Protein AF-A0A7Y0GAP0-F1 (afdb_monomer_lite)

Organism: NCBI:txid2728851

Foldseek 3Di:
DPPPPVVVVVVVVVVVVVVVLVVVLCCCVPPHPDPVSNVVSVVVVVVVVVVVVVCVVVVVVVVVPDPDDPDPPPPPADPVRHDDDPDDD

Structure (mmCIF, N/CA/C/O backbone):
data_AF-A0A7Y0GAP0-F1
#
_entry.id   AF-A0A7Y0GAP0-F1
#
loop_
_atom_site.group_PDB
_atom_site.id
_atom_site.type_symbol
_atom_site.label_atom_id
_atom_site.label_alt_id
_atom_site.label_comp_id
_atom_site.label_asym_id
_atom_site.label_entity_id
_atom_site.label_seq_id
_atom_site.pdbx_PDB_ins_code
_atom_site.Cartn_x
_atom_site.Cartn_y
_atom_site.Cartn_z
_atom_site.occupancy
_atom_site.B_iso_or_equiv
_atom_site.auth_seq_id
_atom_site.auth_comp_id
_atom_site.auth_asym_id
_atom_site.auth_atom_id
_atom_site.pdbx_PDB_model_num
ATOM 1 N N . MET A 1 1 ? -22.154 -16.616 12.729 1.00 49.41 1 MET A N 1
ATOM 2 C CA . MET A 1 1 ? -21.416 -15.533 12.042 1.00 49.41 1 MET A CA 1
ATOM 3 C C . MET A 1 1 ? -22.372 -14.798 11.119 1.00 49.41 1 MET A C 1
ATOM 5 O O . MET A 1 1 ? -22.675 -15.285 10.037 1.00 49.41 1 MET A O 1
ATOM 9 N N . THR A 1 2 ? -22.902 -13.666 11.557 1.00 60.28 2 THR A N 1
ATOM 10 C CA . THR A 1 2 ? -23.703 -12.763 10.725 1.00 60.28 2 THR A CA 1
ATOM 11 C C . THR A 1 2 ? -22.768 -12.089 9.719 1.00 60.28 2 THR A C 1
ATOM 13 O O . THR A 1 2 ? -21.958 -11.243 10.086 1.00 60.28 2 THR A O 1
ATOM 16 N N . ARG A 1 3 ? -22.810 -12.511 8.447 1.00 63.69 3 ARG A N 1
ATOM 17 C CA . ARG A 1 3 ? -22.109 -11.808 7.362 1.00 63.69 3 ARG A CA 1
ATOM 18 C C . ARG A 1 3 ? -22.759 -10.445 7.198 1.00 63.69 3 ARG A C 1
ATOM 20 O O . ARG A 1 3 ? -23.931 -10.361 6.851 1.00 63.69 3 ARG A O 1
ATOM 27 N N . ILE A 1 4 ? -21.994 -9.397 7.452 1.00 78.00 4 ILE A N 1
ATOM 28 C CA . ILE A 1 4 ? -22.425 -8.022 7.250 1.00 78.00 4 ILE A CA 1
ATOM 29 C C . ILE A 1 4 ? -22.212 -7.690 5.759 1.00 78.00 4 ILE A C 1
ATOM 31 O O . ILE A 1 4 ? -21.059 -7.601 5.331 1.00 78.00 4 ILE A O 1
ATOM 35 N N . PRO A 1 5 ? -23.271 -7.536 4.937 1.00 80.62 5 PRO A N 1
ATOM 36 C CA . PRO A 1 5 ? -23.132 -7.500 3.475 1.00 80.62 5 PRO A CA 1
ATOM 37 C C . PRO A 1 5 ? -22.305 -6.314 2.966 1.00 80.62 5 PRO A C 1
ATOM 39 O O . PRO A 1 5 ? -21.507 -6.460 2.044 1.00 80.62 5 PRO A O 1
ATOM 42 N N . HIS A 1 6 ? -22.438 -5.146 3.603 1.00 81.56 6 HIS A N 1
ATOM 43 C CA . HIS A 1 6 ? -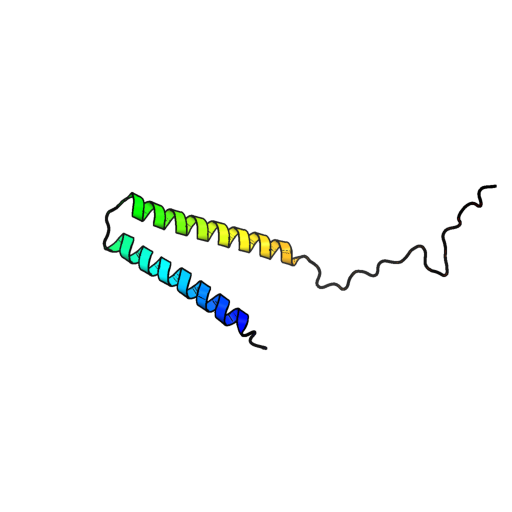21.703 -3.945 3.201 1.00 81.56 6 HIS A CA 1
ATOM 44 C C . HIS A 1 6 ? -20.188 -4.092 3.391 1.00 81.56 6 HIS A C 1
ATOM 46 O O . HIS A 1 6 ? -19.420 -3.614 2.559 1.00 81.56 6 HIS A O 1
ATOM 52 N N . LEU A 1 7 ? -19.746 -4.818 4.425 1.00 85.12 7 LEU A N 1
ATOM 53 C CA . LEU A 1 7 ? -18.323 -5.080 4.652 1.00 85.12 7 LEU A CA 1
ATOM 54 C C . LEU A 1 7 ? -17.711 -5.901 3.513 1.00 85.12 7 LEU A C 1
ATOM 56 O O . LEU A 1 7 ? -16.575 -5.651 3.125 1.00 85.12 7 LEU A O 1
ATOM 60 N N . GLN A 1 8 ? -18.459 -6.841 2.933 1.00 85.81 8 GLN A N 1
ATOM 61 C CA . GLN A 1 8 ? -17.955 -7.666 1.832 1.00 85.81 8 GLN A CA 1
ATOM 62 C C . GLN A 1 8 ? -17.731 -6.853 0.555 1.00 85.81 8 GLN A C 1
ATOM 64 O O . GLN A 1 8 ? -16.748 -7.081 -0.145 1.00 85.81 8 GLN A O 1
ATOM 69 N N . ILE A 1 9 ? -18.609 -5.886 0.276 1.00 90.56 9 ILE A N 1
ATOM 70 C CA . ILE A 1 9 ? -18.476 -4.990 -0.879 1.00 90.56 9 ILE A CA 1
ATOM 71 C C . ILE A 1 9 ? -17.236 -4.110 -0.717 1.00 90.56 9 ILE A C 1
ATOM 73 O O . ILE A 1 9 ? -16.436 -4.007 -1.645 1.00 90.56 9 ILE A O 1
ATOM 77 N N . VAL A 1 10 ? -17.044 -3.525 0.469 1.00 89.88 10 VAL A N 1
ATOM 78 C CA . VAL A 1 10 ? -15.881 -2.672 0.757 1.00 89.88 10 VAL A CA 1
ATOM 79 C C . VAL A 1 10 ? -14.587 -3.472 0.636 1.00 89.88 10 VAL A C 1
ATOM 81 O O . VAL A 1 10 ? -13.684 -3.065 -0.088 1.00 89.88 10 VAL A O 1
ATOM 84 N N . VAL A 1 11 ? -14.519 -4.647 1.266 1.00 90.56 11 VAL A N 1
ATOM 85 C CA . VAL A 1 11 ? -13.342 -5.526 1.183 1.00 90.56 11 VAL A CA 1
ATOM 86 C C . VAL A 1 11 ? -13.074 -5.953 -0.262 1.00 90.56 11 VAL A C 1
ATOM 88 O O . VAL A 1 11 ? -11.926 -5.932 -0.701 1.00 90.56 11 VAL A O 1
ATOM 91 N N . GLY A 1 12 ? -14.117 -6.292 -1.024 1.00 92.88 12 GLY A N 1
ATOM 92 C CA . GLY A 1 12 ? -13.996 -6.647 -2.437 1.00 92.88 12 GLY A CA 1
ATOM 93 C C . GLY A 1 12 ? -13.445 -5.504 -3.291 1.00 92.88 12 GLY A C 1
ATOM 94 O O . GLY A 1 12 ? -12.518 -5.718 -4.071 1.00 92.88 12 GLY A O 1
ATOM 95 N N . ALA A 1 13 ? -13.954 -4.284 -3.108 1.00 93.56 13 ALA A N 1
ATOM 96 C CA . ALA A 1 13 ? -13.470 -3.098 -3.812 1.00 93.56 13 ALA A CA 1
ATOM 97 C C . ALA A 1 13 ? -12.008 -2.777 -3.455 1.00 93.56 13 ALA A C 1
ATOM 99 O O . ALA A 1 13 ? -11.203 -2.501 -4.346 1.00 93.56 13 ALA A O 1
ATOM 100 N N . SER A 1 14 ? -11.636 -2.879 -2.174 1.00 92.06 14 SER A N 1
ATOM 101 C CA . SER A 1 14 ? -10.252 -2.702 -1.721 1.00 92.06 14 SER A CA 1
ATOM 102 C C . SER A 1 14 ? -9.309 -3.737 -2.336 1.00 92.06 14 SER A C 1
ATOM 104 O O . SER A 1 14 ? -8.234 -3.374 -2.809 1.00 92.06 14 SER A O 1
ATOM 106 N N . LEU A 1 15 ? -9.711 -5.010 -2.387 1.00 94.75 15 LEU A N 1
ATOM 107 C CA . LEU A 1 15 ? -8.920 -6.066 -3.024 1.00 94.75 15 LEU A CA 1
ATOM 108 C C . LEU A 1 15 ? -8.7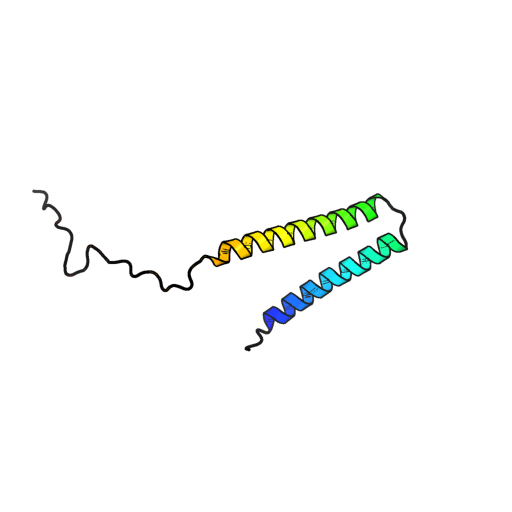21 -5.804 -4.518 1.00 94.75 15 LEU A C 1
ATOM 110 O O . LEU A 1 15 ? -7.600 -5.916 -5.008 1.00 94.75 15 LEU A O 1
ATOM 114 N N . LEU A 1 16 ? -9.778 -5.412 -5.233 1.00 96.19 16 LEU A N 1
ATOM 115 C CA . LEU A 1 16 ? -9.702 -5.064 -6.654 1.00 96.19 16 LEU A CA 1
ATOM 116 C C . LEU A 1 16 ? -8.735 -3.906 -6.913 1.00 96.19 16 LEU A C 1
ATOM 118 O O . LEU A 1 16 ? -7.930 -3.984 -7.838 1.00 96.19 16 LEU A O 1
ATOM 122 N N . ALA A 1 17 ? -8.769 -2.865 -6.079 1.00 93.31 17 ALA A N 1
ATOM 123 C CA . ALA A 1 17 ? -7.857 -1.731 -6.197 1.00 93.31 17 ALA A CA 1
ATOM 124 C C . ALA A 1 17 ? -6.389 -2.149 -5.996 1.00 93.31 17 ALA A C 1
ATOM 126 O O . ALA A 1 17 ? -5.527 -1.789 -6.800 1.00 93.31 17 ALA A O 1
ATOM 127 N N . VAL A 1 18 ? -6.103 -2.957 -4.967 1.00 93.56 18 VAL A N 1
ATOM 128 C CA . VAL A 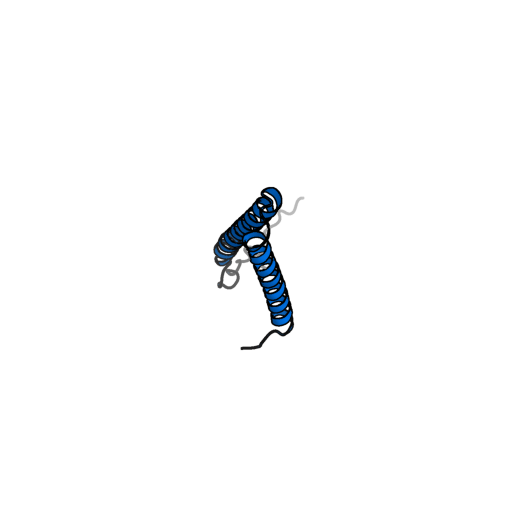1 18 ? -4.743 -3.447 -4.685 1.00 93.56 18 VAL A CA 1
ATOM 129 C C . VAL A 1 18 ? -4.244 -4.364 -5.803 1.00 93.56 18 VAL A C 1
ATOM 131 O O . VAL A 1 18 ? -3.113 -4.209 -6.261 1.00 93.56 18 VAL A O 1
ATOM 134 N N . LEU A 1 19 ? -5.080 -5.286 -6.287 1.00 96.06 19 LEU A N 1
ATOM 135 C CA . LEU A 1 19 ? -4.720 -6.197 -7.377 1.00 96.06 19 LEU A CA 1
ATOM 136 C C . LEU A 1 19 ? -4.522 -5.463 -8.705 1.00 96.06 19 LEU A C 1
ATOM 138 O O . LEU A 1 19 ? -3.581 -5.773 -9.433 1.00 96.06 19 LEU A O 1
ATOM 142 N N . GLY A 1 20 ? -5.360 -4.470 -9.009 1.00 95.94 20 GLY A N 1
ATOM 143 C CA . GLY A 1 20 ? -5.199 -3.628 -10.192 1.00 95.94 20 GLY A CA 1
ATOM 144 C C . GLY A 1 20 ? -3.866 -2.882 -10.171 1.00 95.94 20 GLY A C 1
ATOM 145 O O . GLY A 1 20 ? -3.122 -2.908 -11.152 1.00 95.94 20 GLY A O 1
ATOM 146 N N . TYR A 1 21 ? -3.512 -2.297 -9.024 1.00 94.69 21 TYR A N 1
ATOM 147 C CA . TYR A 1 21 ? -2.229 -1.617 -8.862 1.00 94.69 21 TYR A CA 1
ATOM 148 C C . TYR A 1 21 ? -1.035 -2.579 -8.901 1.00 94.69 21 TYR A C 1
ATOM 150 O O . TYR A 1 21 ? 0.018 -2.256 -9.455 1.00 94.69 21 TYR A O 1
ATOM 158 N N . PHE A 1 22 ? -1.193 -3.791 -8.371 1.00 94.56 22 PHE A N 1
ATOM 159 C CA . PHE A 1 22 ? -0.188 -4.843 -8.482 1.00 94.56 22 PHE A CA 1
ATOM 160 C C . PHE A 1 22 ? 0.046 -5.258 -9.940 1.00 94.56 22 PHE A C 1
ATOM 162 O O . PHE A 1 22 ? 1.192 -5.303 -10.382 1.00 94.56 22 PHE A O 1
ATOM 169 N N . GLY A 1 23 ? -1.017 -5.477 -10.717 1.00 94.81 23 GLY A N 1
ATOM 170 C CA . GLY A 1 23 ? -0.915 -5.761 -12.151 1.00 94.81 23 GLY A CA 1
ATOM 171 C C . G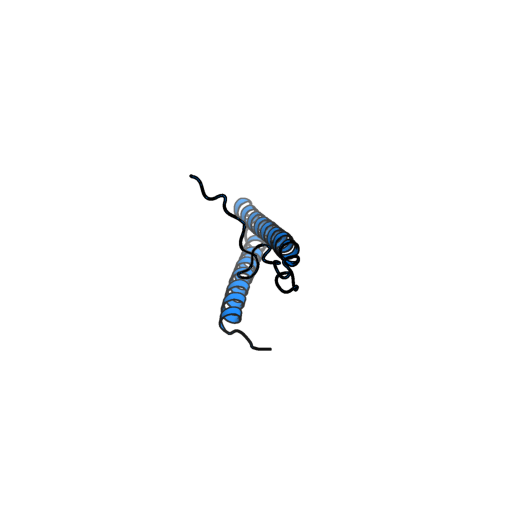LY A 1 23 ? -0.221 -4.635 -12.920 1.00 94.81 23 GLY A C 1
ATOM 172 O O . GLY A 1 23 ? 0.685 -4.897 -13.712 1.00 94.81 23 GLY A O 1
ATOM 173 N N . PHE A 1 24 ? -0.573 -3.380 -12.623 1.00 93.94 24 PHE A N 1
ATOM 174 C CA . PHE A 1 24 ? 0.122 -2.212 -13.165 1.00 93.94 24 PHE A CA 1
ATOM 175 C C . PHE A 1 24 ? 1.612 -2.224 -12.801 1.00 93.94 24 PHE A C 1
ATOM 177 O O . PHE A 1 24 ? 2.455 -2.063 -13.677 1.00 93.94 24 PHE A O 1
ATOM 184 N N . SER A 1 25 ? 1.952 -2.513 -11.543 1.00 93.06 25 SER A N 1
ATOM 185 C CA . SER A 1 25 ? 3.342 -2.601 -11.080 1.00 93.06 25 SER A CA 1
ATOM 186 C C . SER A 1 25 ? 4.145 -3.642 -11.870 1.00 93.06 25 SER A C 1
ATOM 188 O O . SER A 1 25 ? 5.252 -3.354 -12.320 1.00 93.06 25 SER A O 1
ATOM 190 N N . VAL A 1 26 ? 3.582 -4.835 -12.095 1.00 94.94 26 VAL A N 1
ATOM 191 C CA . VAL A 1 26 ? 4.224 -5.894 -12.896 1.00 94.94 26 VAL A CA 1
ATOM 192 C C . VAL A 1 26 ? 4.455 -5.434 -14.333 1.00 94.94 26 VAL A C 1
ATOM 194 O O . VAL A 1 26 ? 5.539 -5.648 -14.876 1.00 94.94 26 VAL A O 1
ATOM 197 N N . TRP A 1 27 ? 3.473 -4.768 -14.942 1.00 94.81 27 TRP A N 1
ATOM 198 C CA . TRP A 1 27 ? 3.614 -4.235 -16.295 1.00 94.81 27 TRP A CA 1
ATOM 199 C C . TRP A 1 27 ? 4.732 -3.188 -16.389 1.00 94.81 27 TRP A C 1
ATOM 201 O O . TRP A 1 27 ? 5.576 -3.274 -17.281 1.00 94.81 27 TRP A O 1
ATOM 211 N N . VAL A 1 28 ? 4.797 -2.258 -15.431 1.00 94.00 28 VAL A N 1
ATOM 212 C CA . VAL A 1 28 ? 5.842 -1.226 -15.368 1.00 94.00 28 VAL A CA 1
ATOM 213 C C . VAL A 1 28 ? 7.234 -1.855 -15.295 1.00 94.00 28 VAL A C 1
ATOM 215 O O . VAL A 1 28 ? 8.111 -1.510 -16.080 1.00 94.00 28 VAL A O 1
ATOM 218 N N . PHE A 1 29 ? 7.453 -2.822 -14.405 1.00 92.44 29 PHE A N 1
ATOM 219 C CA . PHE A 1 29 ? 8.772 -3.447 -14.270 1.00 92.44 29 PHE A CA 1
ATOM 220 C C . PHE A 1 29 ? 9.123 -4.411 -15.410 1.00 92.44 29 PHE A C 1
ATOM 222 O O . PHE A 1 29 ? 10.301 -4.540 -15.741 1.00 92.44 29 PHE A O 1
ATOM 229 N N . GLY A 1 30 ? 8.131 -5.065 -16.018 1.00 93.19 30 GLY A N 1
ATOM 230 C CA . GLY A 1 30 ? 8.339 -6.025 -17.102 1.00 93.19 30 GLY A CA 1
ATOM 231 C C . GLY A 1 30 ? 8.549 -5.390 -18.478 1.00 93.19 30 GLY A C 1
ATOM 232 O O . GLY A 1 30 ? 9.357 -5.893 -19.255 1.00 93.19 30 GLY A O 1
ATOM 233 N N . TRP A 1 31 ? 7.851 -4.291 -18.783 1.00 92.44 31 TRP A N 1
ATOM 234 C CA . TRP A 1 31 ? 7.795 -3.724 -20.139 1.00 92.44 31 TRP A CA 1
ATOM 235 C C . TRP A 1 31 ? 8.290 -2.286 -20.273 1.00 92.44 31 TRP A C 1
ATOM 237 O O . TRP A 1 31 ? 8.513 -1.843 -21.399 1.00 92.44 31 TRP A O 1
ATOM 247 N N . THR A 1 32 ? 8.492 -1.545 -19.181 1.00 90.06 32 THR A N 1
ATOM 248 C CA . THR A 1 32 ? 8.977 -0.158 -19.252 1.00 90.06 32 THR A CA 1
ATOM 249 C C . THR A 1 32 ? 10.353 -0.049 -18.613 1.00 90.06 32 THR A C 1
ATOM 251 O O . THR A 1 32 ? 10.635 -0.710 -17.618 1.00 90.06 32 THR A O 1
ATOM 254 N N . ALA A 1 33 ? 11.232 0.779 -19.181 1.00 89.44 33 ALA A N 1
ATOM 255 C CA . ALA A 1 33 ? 12.542 1.110 -18.608 1.00 89.44 33 ALA A CA 1
ATOM 256 C C . ALA A 1 33 ? 12.573 2.522 -17.995 1.00 89.44 33 ALA A C 1
ATOM 258 O O . ALA A 1 33 ? 13.639 3.024 -17.646 1.00 89.44 33 ALA A O 1
ATOM 259 N N . ASP A 1 34 ? 11.408 3.161 -17.875 1.00 90.56 34 ASP A N 1
ATOM 260 C CA . ASP A 1 34 ? 11.290 4.519 -17.361 1.00 90.56 34 ASP A CA 1
ATOM 261 C C . ASP A 1 34 ? 11.593 4.547 -15.856 1.00 90.56 34 ASP A C 1
ATOM 263 O O . ASP A 1 34 ? 10.899 3.933 -15.038 1.00 90.56 34 ASP A O 1
ATOM 267 N N . ALA A 1 35 ? 12.666 5.252 -15.497 1.00 90.88 35 ALA A N 1
ATOM 268 C CA . ALA A 1 35 ? 13.129 5.366 -14.123 1.00 90.88 35 ALA A CA 1
ATOM 269 C C . ALA A 1 35 ? 12.154 6.151 -13.235 1.00 90.88 35 ALA A C 1
ATOM 271 O O . ALA A 1 35 ? 12.005 5.802 -12.063 1.00 90.88 35 ALA A O 1
ATOM 272 N N . ALA A 1 36 ? 11.473 7.167 -13.775 1.00 92.31 36 ALA A N 1
ATOM 273 C CA . ALA A 1 36 ? 10.494 7.944 -13.021 1.00 92.31 36 ALA A CA 1
ATOM 274 C C . ALA A 1 36 ? 9.280 7.073 -12.688 1.00 92.31 36 ALA A C 1
ATOM 276 O O . ALA A 1 36 ? 8.894 6.960 -11.527 1.00 92.31 36 ALA A O 1
ATOM 277 N N . LEU A 1 37 ? 8.761 6.355 -13.686 1.00 91.88 37 LEU A N 1
ATOM 278 C CA . LEU A 1 37 ? 7.577 5.510 -13.530 1.00 91.88 37 LEU A CA 1
ATOM 279 C C . LEU A 1 37 ? 7.819 4.337 -12.563 1.00 91.88 37 LEU A C 1
ATOM 281 O O . LEU A 1 37 ? 6.976 4.019 -11.726 1.00 91.88 37 LEU A O 1
ATOM 285 N N . ARG A 1 38 ? 8.998 3.709 -12.630 1.00 92.25 38 ARG A N 1
ATOM 286 C CA . ARG A 1 38 ? 9.414 2.671 -11.670 1.00 92.25 38 ARG A CA 1
ATOM 287 C C . ARG A 1 38 ? 9.602 3.241 -10.263 1.00 92.25 38 ARG A C 1
ATOM 289 O O . ARG A 1 38 ? 9.227 2.588 -9.290 1.00 92.25 38 ARG A O 1
ATOM 296 N N . GLY A 1 39 ? 10.173 4.443 -10.160 1.00 92.06 39 GLY A N 1
ATOM 297 C CA . GLY A 1 39 ? 10.344 5.165 -8.901 1.00 92.06 39 GLY A CA 1
ATOM 298 C C . GLY A 1 39 ? 9.010 5.462 -8.220 1.00 92.06 39 GLY A C 1
ATOM 299 O O . GLY A 1 39 ? 8.859 5.161 -7.035 1.00 92.06 39 GLY A O 1
ATOM 300 N N . ASP A 1 40 ? 8.028 5.948 -8.979 1.00 93.81 40 ASP A N 1
ATOM 301 C CA . ASP A 1 40 ? 6.667 6.191 -8.495 1.00 93.81 40 ASP A CA 1
ATOM 302 C C . ASP A 1 40 ? 6.029 4.909 -7.962 1.00 93.81 40 ASP A C 1
ATOM 304 O O . ASP A 1 40 ? 5.526 4.896 -6.837 1.00 93.81 40 ASP A O 1
ATOM 308 N N . VAL A 1 41 ? 6.131 3.796 -8.701 1.00 94.50 41 VAL A N 1
ATOM 309 C CA . VAL A 1 41 ? 5.578 2.508 -8.257 1.00 94.50 41 VAL A CA 1
ATOM 310 C C . VAL A 1 41 ? 6.157 2.083 -6.905 1.00 94.50 41 VAL A C 1
ATOM 312 O O . VAL A 1 41 ? 5.404 1.733 -5.992 1.00 94.50 41 VAL A O 1
ATOM 315 N N . VAL A 1 42 ? 7.481 2.152 -6.742 1.00 94.19 42 VAL A N 1
ATOM 316 C CA . VAL A 1 42 ? 8.159 1.820 -5.475 1.00 94.19 42 VAL A CA 1
ATOM 317 C C . VAL A 1 42 ? 7.745 2.776 -4.359 1.00 94.19 42 VAL A C 1
ATOM 319 O O . VAL A 1 42 ? 7.472 2.337 -3.238 1.00 94.19 42 VAL A O 1
ATOM 322 N N . GLY A 1 43 ? 7.662 4.073 -4.658 1.00 94.94 43 GLY A N 1
ATOM 323 C CA . GLY A 1 43 ? 7.209 5.099 -3.724 1.00 94.94 43 GLY A CA 1
ATOM 324 C C . GLY A 1 43 ? 5.807 4.810 -3.193 1.00 94.94 43 GLY A C 1
ATOM 325 O O . GLY A 1 43 ? 5.588 4.829 -1.981 1.00 94.94 43 GLY A O 1
ATOM 326 N N . THR A 1 44 ? 4.870 4.450 -4.068 1.00 94.38 44 THR A N 1
ATOM 327 C CA . THR A 1 44 ? 3.503 4.094 -3.676 1.00 94.38 44 THR A CA 1
ATOM 328 C C . THR A 1 44 ? 3.467 2.868 -2.767 1.00 94.38 44 THR A C 1
ATOM 330 O O . THR A 1 44 ? 2.811 2.914 -1.725 1.00 94.38 44 THR A O 1
ATOM 333 N N . TRP A 1 45 ? 4.202 1.796 -3.086 1.00 94.25 45 TRP A N 1
ATOM 334 C CA . TRP A 1 45 ? 4.265 0.602 -2.227 1.00 94.25 45 TRP A CA 1
ATOM 335 C C . TRP A 1 45 ? 4.853 0.903 -0.846 1.00 94.25 45 TRP A C 1
ATOM 337 O O . TRP A 1 45 ? 4.348 0.411 0.165 1.00 94.25 45 TRP A O 1
ATOM 347 N N . LYS A 1 46 ? 5.868 1.771 -0.777 1.00 95.69 46 LYS A N 1
ATOM 348 C CA . LYS A 1 46 ? 6.424 2.251 0.494 1.00 95.69 46 LYS A CA 1
ATOM 349 C C . LYS A 1 46 ? 5.383 3.024 1.315 1.00 95.69 46 LYS A C 1
ATOM 351 O O . LYS A 1 46 ? 5.280 2.807 2.525 1.00 95.69 46 LYS A O 1
ATOM 356 N N . SER A 1 47 ? 4.586 3.884 0.683 1.00 94.56 47 SER A N 1
ATOM 357 C CA . SER A 1 47 ? 3.493 4.604 1.354 1.00 94.56 47 SER A CA 1
ATOM 358 C C . SER A 1 47 ? 2.414 3.651 1.876 1.00 94.56 47 SER A C 1
ATOM 360 O O . SER A 1 47 ? 2.002 3.782 3.028 1.00 94.56 47 SER A O 1
ATOM 362 N N . PHE A 1 48 ? 2.018 2.639 1.093 1.00 92.69 48 PHE A N 1
ATOM 363 C CA . PHE A 1 48 ? 1.096 1.589 1.547 1.00 92.69 48 PHE A CA 1
ATOM 364 C C . PHE A 1 48 ? 1.628 0.840 2.771 1.00 92.69 48 PHE A C 1
ATOM 366 O O . PHE A 1 48 ? 0.893 0.662 3.740 1.00 92.69 48 PHE A O 1
ATOM 373 N N . ALA A 1 49 ? 2.903 0.443 2.759 1.00 93.19 49 ALA A N 1
ATOM 374 C CA . ALA A 1 49 ? 3.526 -0.236 3.893 1.00 93.19 49 ALA A CA 1
ATOM 375 C C . ALA A 1 49 ? 3.534 0.650 5.148 1.00 93.19 49 ALA A C 1
ATOM 377 O O . ALA A 1 49 ? 3.204 0.187 6.237 1.00 93.19 49 ALA A O 1
ATOM 378 N N . THR A 1 50 ? 3.847 1.938 4.987 1.00 96.25 50 THR A N 1
ATOM 379 C CA . THR A 1 50 ? 3.858 2.907 6.093 1.00 96.25 50 THR A CA 1
ATOM 380 C C . THR A 1 50 ? 2.461 3.081 6.690 1.00 96.25 50 THR A C 1
ATOM 382 O O . THR A 1 50 ? 2.306 3.056 7.910 1.00 96.25 50 THR A O 1
ATOM 385 N N . LEU A 1 51 ? 1.432 3.196 5.845 1.00 92.31 51 LEU A N 1
ATOM 386 C CA . LEU A 1 51 ? 0.039 3.289 6.285 1.00 92.31 51 LEU A CA 1
ATOM 387 C C . LEU A 1 51 ? -0.434 2.008 6.974 1.00 92.31 51 LEU A C 1
ATOM 389 O O . LEU A 1 51 ? -1.057 2.087 8.028 1.00 92.31 51 LEU A O 1
ATOM 393 N N . ALA A 1 52 ? -0.114 0.837 6.422 1.00 91.06 52 ALA A N 1
ATOM 394 C CA . ALA A 1 52 ? -0.466 -0.445 7.024 1.00 91.06 52 ALA A CA 1
ATOM 395 C C . ALA A 1 52 ? 0.202 -0.621 8.395 1.00 91.06 52 ALA A C 1
ATOM 397 O O . ALA A 1 52 ? -0.447 -1.047 9.349 1.00 91.06 52 ALA A O 1
ATOM 398 N N . PHE A 1 53 ? 1.473 -0.232 8.516 1.00 93.31 53 PHE A N 1
ATOM 399 C CA . PHE A 1 53 ? 2.198 -0.274 9.781 1.00 93.31 53 PHE A CA 1
ATOM 400 C C . PHE A 1 53 ? 1.623 0.716 10.802 1.00 93.31 53 PHE A C 1
ATOM 402 O O . PHE A 1 53 ? 1.403 0.356 11.956 1.00 93.31 53 PHE A O 1
ATOM 409 N N . GLY A 1 54 ? 1.300 1.940 10.374 1.00 92.81 54 GLY A N 1
ATOM 410 C CA . GLY A 1 54 ? 0.629 2.936 11.212 1.00 92.81 54 GLY A CA 1
ATOM 411 C C . GLY A 1 54 ? -0.752 2.475 11.683 1.00 92.81 54 GLY A C 1
ATOM 412 O O . GLY A 1 54 ? -1.074 2.605 12.863 1.00 92.81 54 GLY A O 1
ATOM 413 N N . PHE A 1 55 ? -1.542 1.867 10.795 1.00 89.38 55 PHE A N 1
ATOM 414 C CA . PHE A 1 55 ? -2.828 1.264 11.141 1.00 89.38 55 PHE A CA 1
ATOM 415 C C . PHE A 1 55 ? -2.666 0.121 12.146 1.00 89.38 55 PHE A C 1
ATOM 417 O O . PHE A 1 55 ? -3.419 0.048 13.117 1.00 89.38 55 PHE A O 1
ATOM 424 N N . TRP A 1 56 ? -1.677 -0.755 11.959 1.00 88.12 56 TRP A N 1
ATOM 425 C CA . TRP A 1 56 ? -1.392 -1.840 12.897 1.00 88.12 56 TRP A CA 1
ATOM 426 C C . TRP A 1 56 ? -1.014 -1.307 14.284 1.00 88.12 56 TRP A C 1
ATOM 428 O O . TRP A 1 56 ? -1.581 -1.752 15.282 1.00 88.12 56 TRP A O 1
ATOM 438 N N . LEU A 1 57 ? -0.138 -0.301 14.359 1.00 88.31 57 LEU A N 1
ATOM 439 C CA . LEU A 1 57 ? 0.223 0.352 15.621 1.00 88.31 57 LEU A CA 1
ATOM 440 C C . LEU A 1 57 ? -0.981 1.031 16.292 1.00 88.31 57 LEU A C 1
ATOM 442 O O . LEU A 1 57 ? -1.199 0.849 17.489 1.00 88.31 57 LEU A O 1
ATOM 446 N N . GLY A 1 58 ? -1.775 1.792 15.534 1.00 85.62 58 GLY A N 1
ATOM 447 C CA . GLY A 1 58 ? -2.940 2.516 16.052 1.00 85.62 58 GLY A CA 1
ATOM 448 C C . GLY A 1 58 ? -4.079 1.598 16.502 1.00 85.62 58 GLY A C 1
ATOM 449 O O . GLY A 1 58 ? -4.670 1.807 17.557 1.00 85.62 58 GLY A O 1
ATOM 450 N N . SER A 1 59 ? -4.371 0.544 15.740 1.00 83.69 59 SER A N 1
ATOM 451 C CA . SER A 1 59 ? -5.382 -0.449 16.129 1.00 83.69 59 SER A CA 1
ATOM 452 C C . SER A 1 59 ? -4.937 -1.272 17.341 1.00 83.69 59 SER A C 1
ATOM 454 O O . SER A 1 59 ? -5.751 -1.551 18.221 1.00 83.69 59 SER A O 1
ATOM 456 N N . SER A 1 60 ? -3.641 -1.583 17.448 1.00 77.88 60 SER A N 1
ATOM 457 C CA . SER A 1 60 ? -3.079 -2.290 18.605 1.00 77.88 60 SER A CA 1
ATOM 458 C C . SER A 1 60 ? -3.098 -1.447 19.886 1.00 77.88 60 SER A C 1
ATOM 460 O O . SER A 1 60 ? -3.292 -1.996 20.970 1.00 77.88 60 SER A O 1
ATOM 462 N N . SER A 1 61 ? -2.935 -0.122 19.795 1.00 71.19 61 SER A N 1
ATOM 463 C CA . SER A 1 61 ? -3.009 0.772 20.962 1.00 71.19 61 SER A CA 1
ATOM 464 C C . SER A 1 61 ? -4.448 1.050 21.416 1.00 71.19 61 SER A C 1
ATOM 466 O O . SER A 1 61 ? -4.691 1.197 22.615 1.00 71.19 61 SER A O 1
ATOM 468 N N . ALA A 1 62 ? -5.419 1.039 20.496 1.00 60.94 62 ALA A N 1
ATOM 469 C CA . ALA A 1 62 ? -6.843 1.194 20.807 1.00 60.94 62 ALA A CA 1
ATOM 470 C C . ALA A 1 62 ? -7.456 -0.022 21.540 1.00 60.94 62 ALA A C 1
ATOM 472 O O . ALA A 1 62 ? -8.438 0.129 22.266 1.00 60.94 62 ALA A O 1
ATOM 473 N N . GLY A 1 63 ? -6.851 -1.212 21.434 1.00 56.16 63 GLY A N 1
ATOM 474 C CA . GLY A 1 63 ? -7.315 -2.456 22.075 1.00 56.16 63 GLY A CA 1
ATOM 475 C C . GLY A 1 63 ? -7.232 -2.505 23.611 1.00 56.16 63 GLY A C 1
ATOM 476 O O . GLY A 1 63 ? -7.490 -3.546 24.207 1.00 56.16 63 GLY A O 1
ATOM 477 N N . LYS A 1 64 ? -6.862 -1.404 24.279 1.00 52.47 64 LYS A N 1
ATOM 478 C CA . LYS A 1 64 ? -6.891 -1.261 25.749 1.00 52.47 64 LYS A CA 1
ATOM 479 C C . LYS A 1 64 ? -8.126 -0.506 26.259 1.00 52.47 64 LYS A C 1
ATOM 481 O O . LYS A 1 64 ? -8.257 -0.307 27.468 1.00 52.47 64 LYS A O 1
ATOM 486 N N . ALA A 1 65 ? -9.047 -0.107 25.381 1.00 59.09 65 ALA A N 1
ATOM 487 C CA . ALA A 1 65 ? -10.326 0.490 25.760 1.00 59.09 65 ALA A CA 1
ATOM 488 C C . ALA A 1 65 ? -11.329 -0.585 26.237 1.00 59.09 65 ALA A C 1
ATOM 490 O O . ALA A 1 65 ? -12.264 -0.936 25.534 1.00 59.09 65 ALA A O 1
ATOM 491 N N . LYS A 1 66 ? -11.060 -1.103 27.444 1.00 53.16 66 LYS A N 1
ATOM 492 C CA . LYS A 1 66 ? -11.949 -1.776 28.413 1.00 53.16 66 LYS A CA 1
ATOM 493 C C . LYS A 1 66 ? -13.098 -2.647 27.862 1.00 53.16 66 LYS A C 1
ATOM 495 O O . LYS A 1 66 ? -14.198 -2.157 27.651 1.00 53.16 66 LYS A O 1
ATOM 500 N N . ASP A 1 67 ? -12.907 -3.965 27.943 1.00 55.78 67 ASP A N 1
ATOM 501 C CA . ASP A 1 67 ? -13.989 -4.963 28.096 1.00 55.78 67 ASP A CA 1
ATOM 502 C C . ASP A 1 67 ? -14.605 -4.974 29.516 1.00 55.78 67 ASP A C 1
ATOM 504 O O . ASP A 1 67 ? -15.269 -5.923 29.926 1.00 55.78 67 ASP A O 1
ATOM 508 N N . GLY A 1 68 ? -14.351 -3.936 30.313 1.00 58.12 68 GLY A N 1
ATOM 509 C CA . GLY A 1 68 ? -14.952 -3.767 31.626 1.00 58.12 68 GLY A CA 1
ATOM 510 C C . GLY A 1 68 ? -16.070 -2.751 31.518 1.00 58.12 68 GLY A C 1
ATOM 511 O O . GLY A 1 68 ? -15.812 -1.614 31.119 1.00 58.12 68 GLY A O 1
ATOM 512 N N . GLU A 1 69 ? -17.277 -3.166 31.897 1.00 63.03 69 GLU A N 1
ATOM 513 C CA . GLU A 1 69 ? -18.392 -2.298 32.283 1.00 63.03 69 GLU A CA 1
ATOM 514 C C . GLU A 1 69 ? -17.857 -0.996 32.918 1.00 63.03 69 GLU A C 1
ATOM 516 O O . GLU A 1 69 ? -16.888 -1.069 33.690 1.00 63.03 69 GLU A O 1
ATOM 521 N N . PRO A 1 70 ? -18.391 0.198 32.579 1.00 66.38 70 PRO A N 1
ATOM 522 C CA . PRO A 1 70 ? -17.929 1.442 33.183 1.00 66.38 70 PRO A CA 1
ATOM 523 C C . PRO A 1 70 ? -17.882 1.245 34.695 1.00 66.38 70 PRO A C 1
ATOM 525 O O . PRO A 1 70 ? -18.913 0.957 35.298 1.00 66.38 70 PRO A O 1
ATOM 528 N N . ALA A 1 71 ? -16.681 1.309 35.286 1.00 65.44 71 ALA A N 1
ATOM 529 C CA . ALA A 1 71 ? -16.529 1.117 36.723 1.00 65.44 71 ALA A CA 1
ATOM 530 C C . ALA A 1 71 ? -17.556 2.028 37.414 1.00 65.44 71 ALA A C 1
ATOM 532 O O . ALA A 1 71 ? -17.578 3.216 37.069 1.00 65.44 71 ALA A O 1
ATOM 533 N N . PRO A 1 72 ? -18.426 1.497 38.297 1.00 68.56 72 PRO A N 1
ATOM 534 C CA . PRO A 1 72 ? -19.519 2.265 38.870 1.00 68.56 72 PRO A CA 1
ATOM 535 C C . PRO A 1 72 ? -18.964 3.551 39.467 1.00 68.56 72 PRO A C 1
ATOM 537 O O . PRO A 1 72 ? -18.185 3.525 40.422 1.00 68.56 72 PRO A O 1
ATOM 540 N N . VAL A 1 73 ? -19.308 4.685 38.860 1.00 68.12 73 VAL A N 1
ATOM 541 C CA . VAL A 1 73 ? -18.941 5.986 39.405 1.00 68.12 73 VAL A CA 1
ATOM 542 C C . VAL A 1 73 ? -19.812 6.161 40.639 1.00 68.12 73 VAL A C 1
ATOM 544 O O . VAL A 1 73 ? -21.015 6.387 40.524 1.00 68.12 73 VAL A O 1
ATOM 547 N N . ALA A 1 74 ? -19.223 5.989 41.823 1.00 71.25 74 ALA A N 1
ATOM 548 C CA . ALA A 1 74 ? -19.911 6.255 43.075 1.00 71.25 74 ALA A CA 1
ATOM 549 C C . ALA A 1 74 ? -20.291 7.742 43.105 1.00 71.25 74 ALA A C 1
ATOM 551 O O . ALA A 1 74 ? -19.425 8.616 43.164 1.00 71.25 74 ALA A O 1
ATOM 552 N N . VAL A 1 75 ? -21.589 8.033 43.012 1.00 71.62 75 VAL A N 1
ATOM 553 C CA . VAL A 1 75 ? -22.106 9.395 43.148 1.00 71.62 75 VAL A CA 1
ATOM 554 C C . VAL A 1 75 ? -21.944 9.788 44.613 1.00 71.62 75 VAL A C 1
ATOM 556 O O . VAL A 1 75 ? -22.697 9.335 45.467 1.00 71.62 75 VAL A O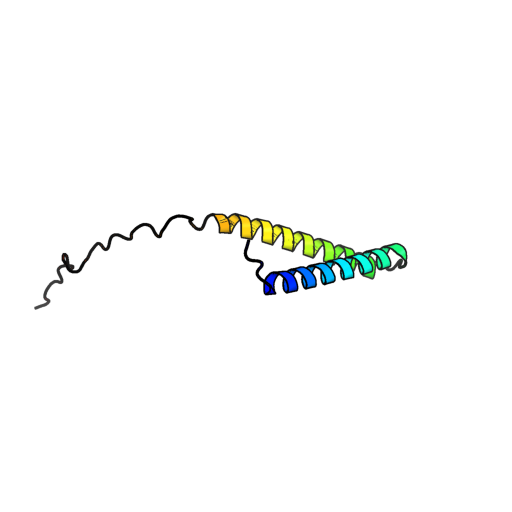 1
ATOM 559 N N . VAL A 1 76 ? -20.932 10.608 44.903 1.00 71.06 76 VAL A N 1
ATOM 560 C CA . VAL A 1 76 ? -20.588 11.032 46.274 1.00 71.06 76 VAL A CA 1
ATOM 561 C C . VAL A 1 76 ? -21.704 11.873 46.916 1.00 71.06 76 VAL A C 1
ATOM 563 O O . VAL A 1 76 ? -21.820 11.886 48.134 1.00 71.06 76 VAL A O 1
ATOM 566 N N . ASN A 1 77 ? -22.574 12.492 46.107 1.00 73.44 77 ASN A N 1
ATOM 567 C CA . ASN A 1 77 ? -23.684 13.339 46.559 1.00 73.44 77 ASN A CA 1
ATOM 568 C C . ASN A 1 77 ? -25.009 12.876 45.932 1.00 73.44 77 ASN A C 1
ATOM 570 O O . ASN A 1 77 ? -25.525 13.498 45.001 1.00 73.44 77 ASN A O 1
ATOM 574 N N . GLY A 1 78 ? -25.508 11.719 46.367 1.00 74.12 78 GLY A N 1
ATOM 575 C CA . GLY A 1 78 ? -26.811 11.208 45.937 1.00 74.12 78 GLY A CA 1
ATOM 576 C C . GLY A 1 78 ? -27.984 12.013 46.521 1.00 74.12 78 GLY A C 1
ATOM 577 O O . GLY A 1 78 ? -27.777 12.854 47.396 1.00 74.12 78 GLY A O 1
ATOM 578 N N . PRO A 1 79 ? -29.229 11.738 46.091 1.00 72.88 79 PRO A N 1
ATOM 579 C CA . PRO A 1 79 ? -30.432 12.385 46.631 1.00 72.88 79 PRO A CA 1
ATOM 580 C C . PRO A 1 79 ? -30.554 12.280 48.159 1.00 72.88 79 PRO A C 1
ATOM 582 O O . PRO A 1 79 ? -31.080 13.186 48.798 1.00 72.88 79 PRO A O 1
ATOM 585 N N . ASP A 1 80 ? -30.016 11.201 48.732 1.00 75.50 80 ASP A N 1
ATOM 586 C CA . ASP A 1 80 ? -30.044 10.913 50.169 1.00 75.50 80 ASP A CA 1
ATOM 587 C C . ASP A 1 80 ? -28.897 11.583 50.957 1.00 75.50 80 ASP A C 1
ATOM 589 O O . ASP A 1 80 ? -28.872 11.526 52.185 1.00 75.50 80 ASP A O 1
ATOM 593 N N . ALA A 1 81 ? -27.941 12.223 50.270 1.00 75.19 81 ALA A N 1
ATOM 594 C CA . ALA A 1 81 ? -26.806 12.927 50.8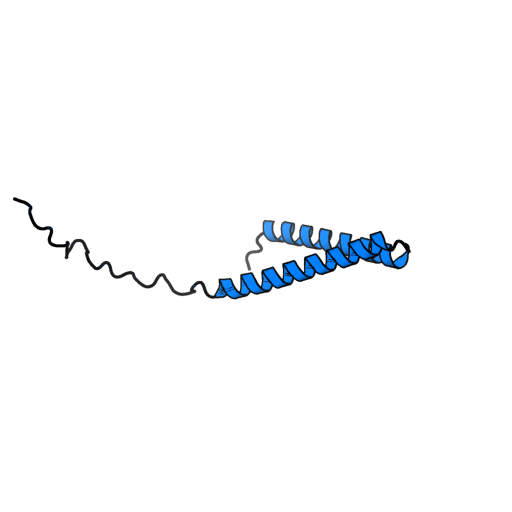70 1.00 75.19 81 ALA A CA 1
ATOM 595 C C . ALA A 1 81 ? -26.433 14.193 50.062 1.00 75.19 81 ALA A C 1
ATOM 597 O O . ALA A 1 81 ? -25.375 14.236 49.424 1.00 75.19 81 ALA A O 1
ATOM 598 N N . PRO A 1 82 ? -27.296 15.230 50.047 1.00 73.69 82 PRO A N 1
ATOM 599 C CA . PRO A 1 82 ? -26.995 16.485 49.369 1.00 73.69 82 PRO A CA 1
ATOM 600 C C . PRO A 1 82 ? -25.875 17.249 50.085 1.00 73.69 82 PRO A C 1
ATOM 602 O O . PRO A 1 82 ? -25.764 17.223 51.311 1.00 73.69 82 PRO A O 1
ATOM 605 N N . VAL A 1 83 ? -25.054 17.965 49.311 1.00 77.12 83 VAL A N 1
ATOM 606 C CA . VAL A 1 83 ? -23.994 18.822 49.858 1.00 77.12 83 VAL A CA 1
ATOM 607 C C . VAL A 1 83 ? -24.633 19.918 50.716 1.00 77.12 83 VAL A C 1
ATOM 609 O O . VAL A 1 83 ? -25.495 20.639 50.204 1.00 77.12 83 VAL A O 1
ATOM 612 N N . PRO A 1 84 ? -24.217 20.086 51.984 1.00 75.81 84 PRO A N 1
ATOM 613 C CA . PRO A 1 84 ? -24.651 21.213 52.795 1.00 75.81 84 PRO A CA 1
ATOM 614 C C . PRO A 1 84 ? -24.215 22.520 52.126 1.00 75.81 84 PRO A C 1
ATOM 616 O O . PRO A 1 84 ? -23.025 22.813 52.030 1.00 75.81 84 PRO A O 1
ATOM 619 N N . VAL A 1 85 ? -25.178 23.288 51.623 1.00 77.69 85 VAL A N 1
ATOM 620 C CA . VAL A 1 85 ? -24.954 24.652 51.133 1.00 77.69 85 VAL A CA 1
ATOM 621 C C . VAL A 1 85 ? -25.133 25.612 52.301 1.00 77.69 85 VAL A C 1
ATOM 623 O O . VAL A 1 85 ? -26.168 25.589 52.965 1.00 77.69 85 VAL A O 1
ATOM 626 N N . GLU A 1 86 ? -24.123 26.442 52.565 1.00 71.62 86 GLU A N 1
ATOM 627 C CA . GLU A 1 86 ? -24.235 27.525 53.541 1.00 71.62 86 GLU A CA 1
ATOM 628 C C . GLU A 1 86 ? -25.337 28.490 53.085 1.00 71.62 86 GLU A C 1
ATOM 630 O O . GLU A 1 86 ? -25.260 29.085 52.009 1.00 71.62 86 GLU A O 1
ATOM 635 N N . THR A 1 87 ? -26.390 28.637 53.891 1.00 64.75 87 THR A N 1
ATOM 636 C CA . THR A 1 87 ? -27.383 29.697 53.701 1.00 64.75 87 THR A CA 1
ATOM 637 C C . THR A 1 87 ? -26.706 31.034 53.961 1.00 64.75 87 THR A C 1
ATOM 639 O O . THR A 1 87 ? -26.455 31.396 55.111 1.00 64.75 87 THR A O 1
ATOM 642 N N . GLN A 1 88 ? -26.372 31.735 52.880 1.00 59.81 88 GLN A N 1
ATOM 643 C CA . GLN A 1 88 ? -25.885 33.107 52.927 1.00 59.81 88 GLN A CA 1
ATOM 644 C C . GLN A 1 88 ? -26.990 34.008 53.529 1.00 59.81 88 GLN A C 1
ATOM 646 O O . GLN A 1 88 ? -28.155 33.806 53.175 1.00 59.81 88 GLN A O 1
ATOM 651 N N . PRO A 1 89 ? -26.653 34.911 54.472 1.00 62.47 89 PRO A N 1
ATOM 652 C CA . PRO A 1 89 ? -27.621 35.664 55.277 1.00 62.47 89 PRO A CA 1
ATOM 653 C C . PRO A 1 89 ? -28.511 36.617 54.474 1.00 62.47 89 PRO A C 1
ATOM 655 O O . PRO A 1 89 ? -28.049 37.135 53.431 1.00 62.47 89 PRO A O 1
#

Secondary structure (DSSP, 8-state):
----HHHHHHHHHHHHHHHHHHHHHHHHHHH---HHHHHHHHHHHHHHHHHHHHHHHHHHHHTTS-SS-------SS-TTS--------

Radius of gyration: 27.67 Å; chains: 1; bounding box: 44×51×75 Å

pLDDT: mean 82.4, std 13.44, range [49.41, 96.25]

Sequence (89 aa):
MTRIPHLQIVVGASLLAVLGYFGFSVWVFGWTADAALRGDVVGTWKSFATLAFGFWLGSSSAGKAKDGEPAPVAVVNGPDAPVPVETQP